Protein AF-A0A060BSZ4-F1 (afdb_monomer)

pLDDT: mean 79.08, std 17.14, range [31.8, 96.56]

Radius of gyration: 19.49 Å; Cα contacts (8 Å, |Δi|>4): 102; chains: 1; bounding box: 40×34×53 Å

Nearest PDB structures (foldseek):
  3kwp-assembly1_A-2  TM=5.843E-01  e=4.403E+00  Levilactobacillus brevis ATCC 367
  5hw4-assembly1_B  TM=5.805E-01  e=8.056E+00  Escherichia coli K-12
  5wmh-assembly2_C  TM=2.438E-01  e=1.075E+00  Arabidopsis thaliana
  5fsh-assembly1_B  TM=2.485E-01  e=8.616E+00  Thermus thermophilus HB8

Solvent-accessible surface area (backbone atoms only — not comparable to full-atom values): 7250 Å² total; per-residue (Å²): 123,73,89,66,58,65,61,90,81,53,54,72,66,54,43,58,50,58,24,64,37,69,66,44,74,42,71,51,69,64,60,55,54,48,45,36,71,76,45,65,34,74,40,46,79,42,83,40,77,90,44,70,70,79,80,52,74,67,63,85,76,63,61,70,73,84,86,56,72,96,64,42,76,47,74,65,43,73,44,87,54,78,90,55,44,55,65,63,54,51,62,61,47,57,84,44,53,95,66,45,75,44,79,42,72,47,71,61,79,88,71,77,135

Mean predicted aligned error: 9.79 Å

Structure (mmCIF, N/CA/C/O backbone):
data_AF-A0A060BSZ4-F1
#
_entry.id   AF-A0A060BSZ4-F1
#
loop_
_atom_site.group_PDB
_atom_site.id
_atom_site.type_symbol
_atom_site.label_atom_id
_atom_site.label_alt_id
_atom_site.label_comp_id
_atom_site.label_asym_id
_atom_site.label_entity_id
_atom_site.label_seq_id
_atom_site.pdbx_PDB_ins_code
_atom_site.Cartn_x
_atom_site.Cartn_y
_atom_site.Cartn_z
_atom_site.occupancy
_atom_site.B_iso_or_equiv
_atom_site.auth_seq_id
_atom_site.auth_comp_id
_atom_site.auth_asym_id
_atom_site.auth_atom_id
_atom_site.pdbx_PDB_model_num
ATOM 1 N N . GLY A 1 1 ? 6.064 2.672 -1.161 1.00 57.91 1 GLY A N 1
ATOM 2 C CA . GLY A 1 1 ? 5.159 1.595 -1.610 1.00 57.91 1 GLY A CA 1
ATOM 3 C C . GLY A 1 1 ? 4.083 2.122 -2.541 1.00 57.91 1 GLY A C 1
ATOM 4 O O . GLY A 1 1 ? 4.087 1.760 -3.709 1.00 57.91 1 GLY A O 1
ATOM 5 N N . GLY A 1 2 ? 3.214 3.018 -2.052 1.00 72.94 2 GLY A N 1
ATOM 6 C CA . GLY A 1 2 ? 2.042 3.536 -2.783 1.00 72.94 2 GLY A CA 1
ATOM 7 C C . GLY A 1 2 ? 2.299 4.158 -4.165 1.00 72.94 2 GLY A C 1
ATOM 8 O O . GLY A 1 2 ? 1.421 4.144 -5.017 1.00 72.94 2 GLY A O 1
ATOM 9 N N . ASP A 1 3 ? 3.513 4.645 -4.432 1.00 81.88 3 ASP A N 1
ATOM 10 C CA . ASP A 1 3 ? 3.876 5.333 -5.678 1.00 81.88 3 ASP A CA 1
ATOM 11 C C . ASP A 1 3 ? 3.640 4.553 -6.976 1.00 81.88 3 ASP A C 1
ATOM 13 O O . ASP A 1 3 ? 3.526 5.171 -8.044 1.00 81.88 3 ASP A O 1
ATOM 17 N N . PHE A 1 4 ? 3.601 3.225 -6.895 1.00 90.44 4 PHE A N 1
ATOM 18 C CA . PHE A 1 4 ? 3.391 2.351 -8.043 1.00 90.44 4 PHE A CA 1
ATOM 19 C C . PHE A 1 4 ? 1.936 1.901 -8.215 1.00 90.44 4 PHE A C 1
ATOM 21 O O . PHE A 1 4 ? 1.591 1.365 -9.267 1.00 90.44 4 PHE A O 1
ATOM 28 N N . TYR A 1 5 ? 1.085 2.123 -7.215 1.00 89.75 5 TYR A N 1
ATOM 29 C CA . TYR A 1 5 ? -0.310 1.698 -7.241 1.00 89.75 5 TYR A CA 1
ATOM 30 C C . TYR A 1 5 ? -1.151 2.588 -8.162 1.00 89.75 5 TYR A C 1
ATOM 32 O O . TYR A 1 5 ? -0.818 3.756 -8.406 1.00 89.75 5 TYR A O 1
ATOM 40 N N . PHE A 1 6 ? -2.250 2.018 -8.662 1.00 91.56 6 PHE A N 1
ATOM 41 C CA . PHE A 1 6 ? -3.190 2.667 -9.583 1.00 91.56 6 PHE A CA 1
ATOM 42 C C . PHE A 1 6 ? -2.500 3.164 -10.868 1.00 91.56 6 PHE A C 1
ATOM 44 O O . PHE A 1 6 ? -2.488 4.377 -11.122 1.00 91.56 6 PHE A O 1
ATOM 51 N N . PRO A 1 7 ? -1.850 2.277 -11.653 1.00 92.69 7 PRO A N 1
ATOM 52 C CA . PRO A 1 7 ? -1.099 2.663 -12.852 1.00 92.69 7 PRO A CA 1
ATOM 53 C C . PRO A 1 7 ? -1.935 3.498 -13.826 1.00 92.69 7 PRO A C 1
ATOM 55 O O . PRO A 1 7 ? -1.440 4.479 -14.368 1.00 92.69 7 PRO A O 1
ATOM 58 N N . GLU A 1 8 ? -3.225 3.211 -13.964 1.00 93.31 8 GLU A N 1
ATOM 59 C CA . GLU A 1 8 ? -4.179 3.948 -14.794 1.00 93.31 8 GLU A CA 1
ATOM 60 C C . GLU A 1 8 ? -4.272 5.447 -14.465 1.00 93.31 8 GLU A C 1
ATOM 62 O O . GLU A 1 8 ? -4.560 6.257 -15.342 1.00 93.31 8 GLU A O 1
ATOM 67 N N . THR A 1 9 ? -3.964 5.838 -13.225 1.00 92.19 9 THR A N 1
ATOM 68 C CA . THR A 1 9 ? -3.966 7.245 -12.788 1.00 92.19 9 THR A CA 1
ATOM 69 C C . THR A 1 9 ? -2.660 7.978 -13.106 1.00 92.19 9 THR A C 1
ATOM 71 O O . THR A 1 9 ? -2.557 9.190 -12.906 1.00 92.19 9 THR A O 1
ATOM 74 N N . LYS A 1 10 ? -1.615 7.268 -13.552 1.00 92.69 10 LYS A N 1
ATOM 75 C CA . LYS A 1 10 ? -0.264 7.819 -13.717 1.00 92.69 10 LYS A CA 1
ATOM 76 C C . LYS A 1 10 ? 0.000 8.238 -15.161 1.00 92.69 10 LYS A C 1
ATOM 78 O O . LYS A 1 10 ? -0.400 7.587 -16.120 1.00 92.69 10 LYS A O 1
ATOM 83 N N . SER A 1 11 ? 0.768 9.316 -15.329 1.00 95.75 11 SER A N 1
ATOM 84 C CA . SER A 1 11 ? 1.142 9.805 -16.659 1.00 95.75 11 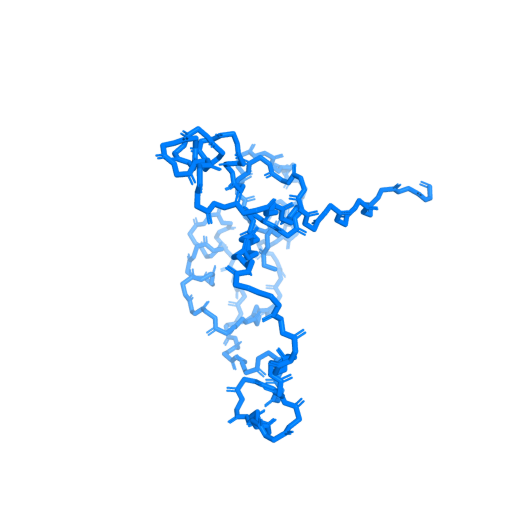SER A CA 1
ATOM 85 C C . SER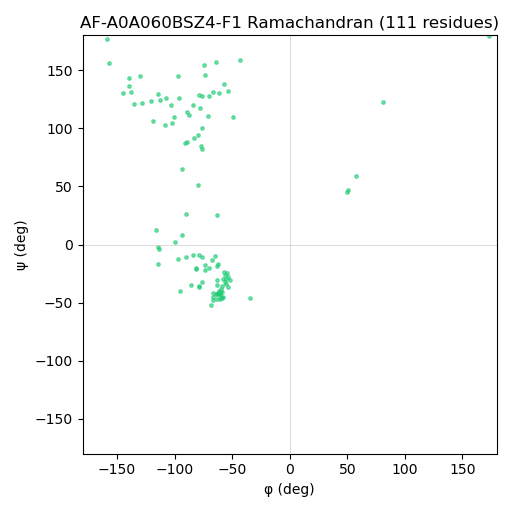 A 1 11 ? 2.018 8.803 -17.425 1.00 95.75 11 SER A C 1
ATOM 87 O O . SER A 1 11 ? 2.739 7.985 -16.842 1.00 95.75 11 SER A O 1
ATOM 89 N N . LYS A 1 12 ? 2.024 8.908 -18.759 1.00 95.44 12 LYS A N 1
ATOM 90 C CA . LYS A 1 12 ? 2.905 8.105 -19.629 1.00 95.44 12 LYS A CA 1
ATOM 91 C C . LYS A 1 12 ? 4.389 8.317 -19.313 1.00 95.44 12 LYS A C 1
ATOM 93 O O . LYS A 1 12 ? 5.176 7.376 -19.363 1.00 95.44 12 LYS A O 1
ATOM 98 N N . ILE A 1 13 ? 4.766 9.544 -18.943 1.00 96.31 13 ILE A N 1
ATOM 99 C CA . ILE A 1 13 ? 6.136 9.877 -18.529 1.00 96.31 13 ILE A CA 1
ATOM 100 C C . ILE A 1 13 ? 6.514 9.061 -17.291 1.00 96.31 13 ILE A C 1
ATOM 102 O O . ILE A 1 13 ? 7.567 8.427 -17.274 1.00 96.31 13 ILE A O 1
ATOM 106 N N . ARG A 1 14 ? 5.629 9.006 -16.287 1.00 94.44 14 ARG A N 1
ATOM 107 C CA . ARG A 1 14 ? 5.864 8.232 -15.065 1.00 94.44 14 ARG A CA 1
ATOM 108 C C . ARG A 1 14 ? 6.001 6.736 -15.357 1.00 94.44 14 ARG A C 1
ATOM 110 O O . ARG A 1 14 ? 6.927 6.120 -14.844 1.00 94.44 14 ARG A O 1
ATOM 117 N N . HIS A 1 15 ? 5.176 6.176 -16.243 1.00 95.12 15 HIS A N 1
ATOM 118 C CA . HIS A 1 15 ? 5.332 4.783 -16.682 1.00 95.12 15 HIS A CA 1
ATOM 119 C C . HIS A 1 15 ? 6.700 4.522 -17.317 1.00 95.12 15 HIS A C 1
ATOM 121 O O . HIS A 1 15 ? 7.370 3.552 -16.967 1.00 95.12 15 HIS A O 1
ATOM 127 N N . ASN A 1 16 ? 7.141 5.409 -18.213 1.00 95.06 16 ASN A N 1
ATOM 128 C CA . ASN A 1 16 ? 8.439 5.285 -18.876 1.00 95.06 16 ASN A CA 1
ATOM 129 C C . ASN A 1 16 ? 9.612 5.365 -17.892 1.00 95.06 16 ASN A C 1
ATOM 131 O O . ASN A 1 16 ? 10.612 4.679 -18.096 1.00 95.06 16 ASN A O 1
ATOM 135 N N . ILE A 1 17 ? 9.496 6.180 -16.841 1.00 94.81 17 ILE A N 1
ATOM 136 C CA . ILE A 1 17 ? 10.497 6.265 -15.773 1.00 94.81 17 ILE A CA 1
ATOM 137 C C . ILE A 1 17 ? 10.503 4.970 -14.955 1.00 94.81 17 ILE A C 1
ATOM 139 O O . ILE A 1 17 ? 11.551 4.347 -14.830 1.00 94.81 17 ILE A O 1
ATOM 143 N N . ILE A 1 18 ? 9.342 4.523 -14.460 1.00 94.69 18 ILE A N 1
ATOM 144 C CA . ILE A 1 18 ? 9.223 3.321 -13.613 1.00 94.69 18 ILE A CA 1
ATOM 145 C C . ILE A 1 18 ? 9.739 2.072 -14.338 1.00 94.69 18 ILE A C 1
ATOM 147 O O . ILE A 1 18 ? 10.460 1.259 -13.757 1.00 94.69 18 ILE A O 1
ATOM 151 N N . LYS A 1 19 ? 9.437 1.946 -15.634 1.00 95.00 19 LYS A N 1
ATOM 152 C CA . LYS A 1 19 ? 9.932 0.859 -16.487 1.00 95.00 19 LYS A CA 1
ATOM 153 C C . LYS A 1 19 ? 11.465 0.778 -16.539 1.00 95.00 19 LYS A C 1
ATOM 155 O O . LYS A 1 19 ? 12.008 -0.307 -16.732 1.00 95.00 19 LYS A O 1
ATOM 160 N N . LYS A 1 20 ? 12.152 1.915 -16.392 1.00 95.38 20 LYS A N 1
ATOM 161 C CA . LYS A 1 20 ? 13.612 2.058 -16.515 1.00 95.38 20 LYS A CA 1
ATOM 162 C C . LYS A 1 20 ? 14.348 2.085 -15.172 1.00 95.38 20 LYS A C 1
ATOM 164 O O . LYS A 1 20 ? 15.564 2.255 -15.163 1.00 95.38 20 LYS A O 1
ATOM 169 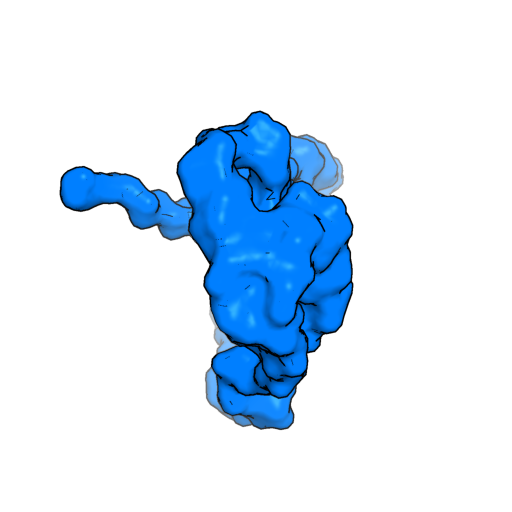N N . ILE A 1 21 ? 13.645 1.944 -14.049 1.00 94.75 21 ILE A N 1
ATOM 170 C CA . ILE A 1 21 ? 14.283 1.839 -12.733 1.00 94.75 21 ILE A CA 1
ATOM 171 C C . ILE A 1 21 ? 15.169 0.584 -12.715 1.00 94.75 21 ILE A C 1
ATOM 173 O O . ILE A 1 21 ? 14.720 -0.494 -13.093 1.00 94.75 21 ILE A O 1
ATOM 177 N N . GLY A 1 22 ? 16.427 0.721 -12.285 1.00 96.06 22 GLY A N 1
ATOM 178 C CA . GLY A 1 22 ? 17.384 -0.394 -12.273 1.00 96.06 22 GLY A CA 1
ATOM 179 C C . GLY A 1 22 ? 17.156 -1.393 -11.138 1.00 96.06 22 GLY A C 1
ATOM 180 O O . GLY A 1 22 ? 17.373 -2.589 -11.314 1.00 96.06 22 GLY A O 1
ATOM 181 N N . PHE A 1 23 ? 16.671 -0.919 -9.988 1.00 94.88 23 PHE A N 1
ATOM 182 C CA . PHE A 1 23 ? 16.495 -1.733 -8.788 1.00 94.88 23 PHE A CA 1
ATOM 183 C C . PHE A 1 23 ? 15.193 -1.388 -8.076 1.00 94.88 23 PHE A C 1
ATOM 185 O O . PHE A 1 23 ? 14.867 -0.215 -7.897 1.00 94.88 23 PHE A O 1
ATOM 192 N N . LEU A 1 24 ? 14.471 -2.412 -7.632 1.00 93.38 24 LEU A N 1
ATOM 193 C CA . LEU A 1 24 ? 13.296 -2.265 -6.782 1.00 93.38 24 LEU A CA 1
ATOM 194 C C . LEU A 1 24 ? 13.529 -3.007 -5.477 1.00 93.38 24 LEU A C 1
ATOM 196 O O . LEU A 1 24 ? 13.788 -4.209 -5.474 1.00 93.38 24 LEU A O 1
ATOM 200 N N . THR A 1 25 ? 13.413 -2.276 -4.372 1.00 91.62 25 THR A N 1
ATOM 201 C CA . THR A 1 25 ? 13.559 -2.825 -3.028 1.00 91.62 25 THR A CA 1
ATOM 202 C C . THR A 1 25 ? 12.244 -2.747 -2.266 1.00 91.62 25 THR A C 1
ATOM 204 O O . THR A 1 25 ? 11.588 -1.707 -2.242 1.00 91.62 25 THR A O 1
ATOM 207 N N . THR A 1 26 ? 11.833 -3.865 -1.677 1.00 90.06 26 THR A N 1
ATOM 208 C CA . THR A 1 26 ? 10.632 -3.959 -0.839 1.00 90.06 26 THR A CA 1
ATOM 209 C C . THR A 1 26 ? 10.756 -5.158 0.097 1.00 90.06 26 THR A C 1
ATOM 211 O O . THR A 1 26 ? 11.505 -6.098 -0.180 1.00 90.06 26 THR A O 1
ATOM 214 N N . THR A 1 27 ? 10.037 -5.116 1.216 1.00 89.00 27 THR A N 1
ATOM 215 C CA . THR A 1 27 ? 9.885 -6.249 2.139 1.00 8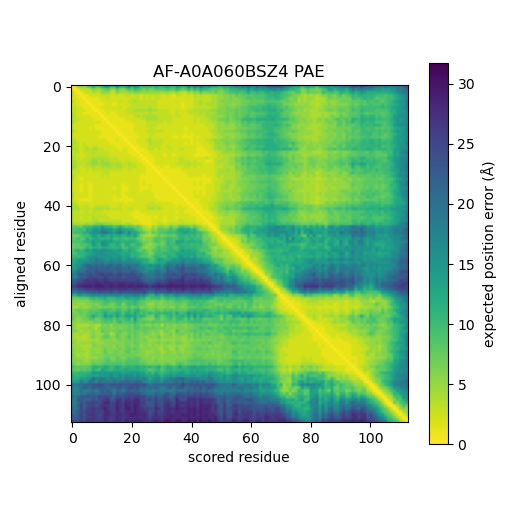9.00 27 THR A CA 1
ATOM 216 C C . THR A 1 27 ? 8.821 -7.233 1.675 1.00 89.00 27 THR A C 1
ATOM 218 O O . THR A 1 27 ? 8.813 -8.370 2.143 1.00 89.00 27 THR A O 1
ATOM 221 N N . VAL A 1 28 ? 7.919 -6.789 0.795 1.00 89.56 28 VAL A N 1
ATOM 222 C CA . VAL A 1 28 ? 6.766 -7.540 0.295 1.00 89.56 28 VAL A CA 1
ATOM 223 C C . VAL A 1 28 ? 7.045 -7.921 -1.161 1.00 89.56 28 VAL A C 1
ATOM 225 O O . VAL A 1 28 ? 6.932 -7.067 -2.038 1.00 89.56 28 VAL A O 1
ATOM 228 N N . PRO A 1 29 ? 7.424 -9.177 -1.459 1.00 91.44 29 PRO A N 1
ATOM 229 C CA . PRO A 1 29 ? 7.748 -9.593 -2.826 1.00 91.44 29 PRO A CA 1
ATOM 230 C C . PRO A 1 29 ? 6.618 -9.336 -3.832 1.00 91.44 29 PRO A C 1
ATOM 232 O O . PRO A 1 29 ? 6.885 -8.997 -4.986 1.00 91.44 29 PRO A O 1
ATOM 235 N N . ASP A 1 30 ? 5.363 -9.420 -3.388 1.00 92.81 30 ASP A N 1
ATOM 236 C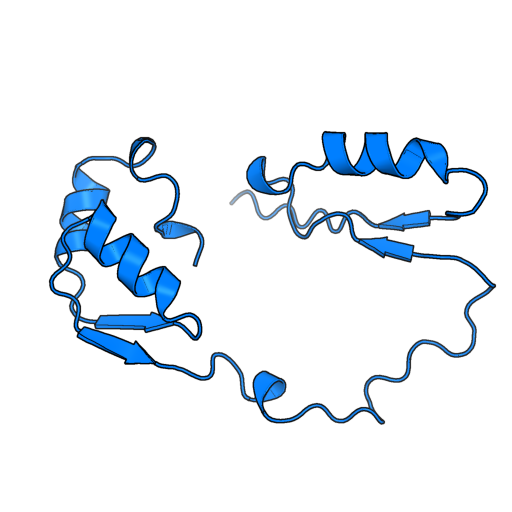 CA . ASP A 1 30 ? 4.198 -9.178 -4.241 1.00 92.81 30 ASP A CA 1
ATOM 237 C C . ASP A 1 30 ? 4.130 -7.739 -4.766 1.00 92.81 30 ASP A C 1
ATOM 239 O O . ASP A 1 30 ? 3.712 -7.539 -5.906 1.00 92.81 30 ASP A O 1
ATOM 243 N N . ASP A 1 31 ? 4.635 -6.743 -4.022 1.00 92.50 31 ASP A N 1
ATOM 244 C CA . ASP A 1 31 ? 4.746 -5.368 -4.529 1.00 92.50 31 ASP A CA 1
ATOM 245 C C . ASP A 1 31 ? 5.594 -5.338 -5.808 1.00 92.50 31 ASP A C 1
ATOM 247 O O . ASP A 1 31 ? 5.217 -4.716 -6.800 1.00 92.50 31 ASP A O 1
ATOM 251 N N . TYR A 1 32 ? 6.731 -6.044 -5.823 1.00 94.00 32 TYR A N 1
ATOM 252 C CA . TYR A 1 32 ? 7.584 -6.120 -7.009 1.00 94.00 32 TYR A CA 1
ATOM 253 C C . TYR A 1 32 ? 6.867 -6.806 -8.177 1.00 94.00 32 TYR A C 1
ATOM 255 O O . TYR A 1 32 ? 6.939 -6.324 -9.311 1.00 94.00 32 TYR A O 1
ATOM 263 N N . LEU A 1 33 ? 6.143 -7.899 -7.915 1.00 95.25 33 LEU A N 1
ATOM 264 C CA . LEU A 1 33 ? 5.382 -8.610 -8.946 1.00 95.25 33 LEU A CA 1
ATOM 265 C C . LEU A 1 33 ? 4.304 -7.717 -9.571 1.00 95.25 33 LEU A C 1
ATOM 267 O O . LEU A 1 33 ? 4.133 -7.721 -10.794 1.00 95.25 33 LEU A O 1
ATOM 271 N N . LEU A 1 34 ? 3.628 -6.904 -8.758 1.00 95.50 34 LEU A N 1
ATOM 272 C CA . LEU A 1 34 ? 2.659 -5.920 -9.230 1.00 95.50 34 LEU A CA 1
ATOM 273 C C . LEU A 1 34 ? 3.321 -4.863 -10.117 1.00 95.50 34 LEU A C 1
ATOM 275 O O . LEU A 1 34 ? 2.837 -4.614 -11.221 1.00 95.50 34 LEU A O 1
ATOM 279 N N . VAL A 1 35 ? 4.464 -4.304 -9.707 1.00 95.50 35 VAL A N 1
ATOM 280 C CA . VAL A 1 35 ? 5.199 -3.319 -10.523 1.00 95.50 35 VAL A CA 1
ATOM 281 C C . VAL A 1 35 ? 5.664 -3.929 -11.846 1.00 95.50 35 VAL A C 1
ATOM 283 O O . VAL A 1 35 ? 5.516 -3.307 -12.901 1.00 95.50 35 VAL A O 1
ATOM 286 N N . LYS A 1 36 ? 6.182 -5.163 -11.818 1.00 95.69 36 LYS A N 1
ATOM 287 C CA . LYS A 1 36 ? 6.592 -5.900 -13.019 1.00 95.69 36 LYS A CA 1
ATOM 288 C C . LYS A 1 36 ? 5.425 -6.096 -13.977 1.00 95.69 36 LYS A C 1
ATOM 290 O O . LYS A 1 36 ? 5.573 -5.831 -15.167 1.00 95.69 36 LYS A O 1
ATOM 295 N N . ARG A 1 37 ? 4.258 -6.485 -13.461 1.00 96.56 37 ARG A N 1
ATOM 296 C CA . ARG A 1 37 ? 3.042 -6.676 -14.258 1.00 96.56 37 ARG A CA 1
ATOM 297 C C . ARG A 1 37 ? 2.503 -5.365 -14.834 1.00 96.56 37 ARG A C 1
ATOM 299 O O . ARG A 1 37 ? 2.144 -5.331 -16.004 1.00 96.56 37 ARG A O 1
ATOM 306 N N . TRP A 1 38 ? 2.436 -4.302 -14.036 1.00 96.50 38 TRP A N 1
ATOM 307 C CA . TRP A 1 38 ? 1.802 -3.041 -14.434 1.00 96.50 38 TRP A CA 1
ATOM 308 C C . TRP A 1 38 ? 2.675 -2.170 -15.337 1.00 96.50 38 TRP A C 1
ATOM 310 O O . TRP A 1 38 ? 2.164 -1.537 -16.255 1.00 96.50 38 TRP A O 1
ATOM 320 N N . TYR A 1 39 ? 3.988 -2.145 -15.105 1.00 96.00 39 TYR A N 1
ATOM 321 C CA . TYR A 1 39 ? 4.900 -1.227 -15.797 1.00 96.00 39 TYR A CA 1
ATOM 322 C C . TYR A 1 39 ? 5.888 -1.930 -16.732 1.00 96.00 39 TYR A C 1
ATOM 324 O O . TYR A 1 39 ? 6.654 -1.254 -17.420 1.00 96.00 39 TYR A O 1
ATOM 332 N N . ASN A 1 40 ? 5.885 -3.270 -16.770 1.00 96.00 40 ASN A N 1
ATOM 333 C CA . ASN A 1 40 ? 6.840 -4.081 -17.531 1.00 96.00 40 ASN A CA 1
ATOM 334 C C . ASN A 1 40 ? 8.299 -3.663 -17.258 1.00 96.00 40 ASN A C 1
ATOM 336 O O . ASN A 1 40 ? 9.085 -3.435 -18.182 1.00 96.00 40 ASN A O 1
ATOM 340 N N . THR A 1 41 ? 8.621 -3.460 -15.976 1.00 94.75 41 THR A N 1
ATOM 341 C CA . THR A 1 41 ? 9.944 -3.000 -15.541 1.00 94.75 41 THR A CA 1
ATOM 342 C C . THR A 1 41 ? 10.997 -4.102 -15.661 1.00 94.75 41 THR A C 1
ATOM 344 O O . THR A 1 41 ? 10.712 -5.280 -15.434 1.00 94.75 41 THR A O 1
ATOM 347 N N . ALA A 1 42 ? 12.225 -3.700 -15.988 1.00 92.75 42 ALA A N 1
ATOM 348 C CA . ALA A 1 42 ? 13.405 -4.566 -15.991 1.00 92.75 42 ALA A CA 1
ATOM 349 C C . ALA A 1 42 ? 14.187 -4.514 -14.665 1.00 92.75 42 ALA A C 1
ATOM 351 O O . ALA A 1 42 ? 15.289 -5.052 -14.582 1.00 92.75 42 ALA A O 1
ATOM 352 N N . ALA A 1 43 ? 13.636 -3.856 -13.640 1.00 95.56 43 ALA A N 1
ATOM 353 C CA . ALA A 1 43 ? 14.298 -3.694 -12.356 1.00 95.56 43 ALA A CA 1
ATOM 354 C C . ALA A 1 43 ? 14.674 -5.039 -11.715 1.00 95.56 43 ALA A C 1
ATOM 356 O O . ALA A 1 43 ? 13.869 -5.979 -11.668 1.00 95.56 43 ALA A O 1
ATOM 357 N N . ILE A 1 44 ? 15.877 -5.088 -11.145 1.00 96.25 44 ILE A N 1
ATOM 358 C CA . ILE A 1 44 ? 16.339 -6.192 -10.307 1.00 96.25 44 ILE A CA 1
ATOM 359 C C . ILE A 1 44 ? 15.666 -6.068 -8.936 1.00 96.25 44 ILE A C 1
ATOM 361 O O . ILE A 1 44 ? 15.697 -5.007 -8.307 1.00 96.25 44 ILE A O 1
ATOM 365 N N . PHE A 1 45 ? 15.044 -7.155 -8.482 1.00 95.44 45 PHE A N 1
ATOM 366 C CA . PHE A 1 45 ? 14.398 -7.208 -7.175 1.00 95.44 45 PHE A CA 1
ATOM 367 C C . PHE A 1 45 ? 15.429 -7.406 -6.059 1.00 95.44 45 PHE A C 1
ATOM 369 O O . PHE A 1 45 ? 16.231 -8.336 -6.107 1.00 95.44 45 PHE A O 1
ATOM 376 N N . ILE A 1 46 ? 15.374 -6.546 -5.041 1.00 93.94 46 ILE A N 1
ATOM 377 C CA . ILE A 1 46 ? 16.167 -6.645 -3.815 1.00 93.94 46 ILE A CA 1
ATOM 378 C C . ILE A 1 46 ? 15.206 -6.781 -2.635 1.00 93.94 46 ILE A C 1
ATOM 380 O O . ILE A 1 46 ? 14.567 -5.809 -2.218 1.00 93.94 46 ILE A O 1
ATOM 384 N N . HIS A 1 47 ? 15.123 -7.984 -2.068 1.00 90.75 47 HIS A N 1
ATOM 385 C CA . HIS A 1 47 ? 14.364 -8.199 -0.839 1.00 90.75 47 HIS A CA 1
ATOM 386 C C . HIS A 1 47 ? 15.082 -7.529 0.336 1.00 90.75 47 HIS A C 1
ATOM 388 O O . HIS A 1 47 ? 16.282 -7.713 0.529 1.00 90.75 47 HIS A O 1
ATOM 394 N N . ASN A 1 48 ? 14.358 -6.708 1.091 1.00 83.62 48 ASN A N 1
ATOM 395 C CA . ASN A 1 48 ? 14.902 -5.873 2.161 1.00 83.62 48 ASN A CA 1
ATOM 396 C C . ASN A 1 48 ? 14.074 -6.053 3.439 1.00 83.62 48 ASN A C 1
ATOM 398 O O . ASN A 1 48 ? 12.857 -6.187 3.377 1.00 83.62 48 ASN A O 1
ATOM 402 N N . LEU A 1 49 ? 14.726 -6.012 4.600 1.00 71.62 49 LEU A N 1
ATOM 403 C CA . LEU A 1 49 ? 14.091 -5.840 5.905 1.00 71.62 49 LEU A CA 1
ATOM 404 C C . LEU A 1 49 ? 14.044 -4.331 6.227 1.00 71.62 49 LEU A C 1
ATOM 406 O O . LEU A 1 49 ? 14.968 -3.812 6.842 1.00 71.62 49 LEU A O 1
ATOM 410 N N . MET A 1 50 ? 12.983 -3.638 5.770 1.00 72.12 50 MET A N 1
ATOM 411 C CA . MET A 1 50 ? 12.818 -2.161 5.750 1.00 72.12 50 MET A CA 1
ATOM 412 C C . MET A 1 50 ? 13.448 -1.420 6.927 1.00 72.12 50 MET A C 1
ATOM 414 O O . MET A 1 50 ? 14.086 -0.389 6.738 1.00 72.12 50 MET A O 1
ATOM 418 N N . TYR A 1 51 ? 13.216 -1.928 8.138 1.00 75.81 51 TYR A N 1
ATOM 419 C CA . TYR A 1 51 ? 13.679 -1.326 9.373 1.00 75.81 51 TYR A CA 1
ATOM 420 C C . TYR A 1 51 ? 14.164 -2.412 10.339 1.00 75.81 51 TYR A C 1
ATOM 422 O O . TYR A 1 51 ? 13.510 -3.452 10.457 1.00 75.81 51 TYR A O 1
ATOM 430 N N . PRO A 1 52 ? 15.232 -2.158 11.119 1.00 72.94 52 PRO A N 1
ATOM 431 C CA . PRO A 1 52 ? 15.666 -3.056 12.194 1.00 72.94 52 PRO A CA 1
ATOM 432 C C . PRO A 1 52 ? 14.553 -3.393 13.201 1.00 72.94 52 PRO A C 1
ATOM 434 O O . PRO A 1 52 ? 14.525 -4.487 13.759 1.00 72.94 52 PRO A O 1
ATOM 437 N N . SER A 1 53 ? 13.581 -2.489 13.372 1.00 70.94 53 SER A N 1
ATOM 438 C CA . SER A 1 53 ? 12.388 -2.681 14.208 1.00 70.94 53 SER A CA 1
ATOM 439 C C . SER A 1 53 ? 11.430 -3.781 13.721 1.00 70.94 53 SER A C 1
ATOM 441 O O . SER A 1 53 ? 10.484 -4.137 14.430 1.00 70.94 53 SER A O 1
ATOM 443 N N . HIS A 1 54 ? 11.631 -4.318 12.512 1.00 71.56 54 HIS A N 1
ATOM 444 C CA . HIS A 1 54 ? 10.946 -5.521 12.030 1.00 71.56 54 HIS A CA 1
ATOM 445 C C . HIS A 1 54 ? 11.597 -6.813 12.543 1.00 71.56 54 HIS A C 1
ATOM 447 O O . HIS A 1 54 ? 10.940 -7.846 12.561 1.00 71.56 54 HIS A O 1
ATOM 453 N N . ILE A 1 55 ? 12.865 -6.758 12.958 1.00 77.00 55 ILE A N 1
ATOM 454 C CA . ILE A 1 55 ? 13.636 -7.912 13.442 1.00 77.00 55 ILE A CA 1
ATOM 455 C C . ILE A 1 55 ? 13.576 -7.982 14.970 1.00 77.00 55 ILE A C 1
ATOM 457 O O . ILE A 1 55 ? 13.440 -9.061 15.540 1.00 77.00 55 ILE A O 1
ATOM 461 N N . TYR A 1 56 ? 13.652 -6.827 15.635 1.00 78.75 56 TYR A N 1
ATOM 462 C CA . TYR A 1 56 ? 13.651 -6.737 17.090 1.00 78.75 56 TYR A CA 1
ATOM 463 C C . TYR A 1 56 ? 12.763 -5.591 17.573 1.00 78.75 56 TYR A C 1
ATOM 465 O O . TYR A 1 56 ? 12.877 -4.454 17.110 1.00 78.75 56 TYR A O 1
ATOM 473 N N . ARG A 1 57 ? 11.894 -5.885 18.541 1.00 75.31 57 ARG A N 1
ATOM 474 C CA . ARG A 1 57 ? 11.146 -4.886 19.308 1.00 75.31 57 ARG A CA 1
ATOM 475 C C . ARG A 1 57 ? 11.353 -5.175 20.784 1.00 75.31 57 ARG A C 1
ATOM 477 O O . ARG A 1 57 ? 11.029 -6.266 21.244 1.00 75.31 57 ARG A O 1
ATOM 484 N N . ASP A 1 58 ? 11.872 -4.196 21.516 1.00 78.75 58 ASP A N 1
ATOM 485 C CA . ASP A 1 58 ? 11.935 -4.291 22.969 1.00 78.75 58 ASP A CA 1
ATOM 486 C C . ASP A 1 58 ? 10.540 -4.034 23.551 1.00 78.75 58 ASP A C 1
ATOM 488 O O . ASP A 1 58 ? 10.078 -2.894 23.675 1.00 78.75 58 ASP A O 1
ATOM 492 N N . PHE A 1 59 ? 9.848 -5.116 23.898 1.00 72.06 59 PHE A N 1
ATOM 493 C CA . PHE A 1 59 ? 8.515 -5.053 24.489 1.00 72.06 59 PHE A CA 1
ATOM 494 C C . PHE A 1 59 ? 8.499 -4.352 25.856 1.00 72.06 59 PHE A C 1
ATOM 496 O O . PHE A 1 59 ? 7.447 -3.869 26.270 1.00 72.06 59 PHE A O 1
ATOM 503 N N . ASN A 1 60 ? 9.646 -4.216 26.533 1.00 74.12 60 ASN A N 1
ATOM 504 C CA . ASN A 1 60 ? 9.736 -3.465 27.786 1.00 74.12 60 ASN A CA 1
ATOM 505 C C . ASN A 1 60 ? 9.662 -1.947 27.570 1.00 74.12 60 ASN A C 1
ATOM 507 O O . ASN A 1 60 ? 9.295 -1.226 28.501 1.00 74.12 60 ASN A O 1
ATOM 511 N N . ILE A 1 61 ? 9.980 -1.469 26.360 1.00 66.81 61 ILE A N 1
ATOM 512 C CA . ILE A 1 61 ? 9.828 -0.067 25.939 1.00 66.81 61 ILE A CA 1
ATOM 513 C C . ILE A 1 61 ? 8.405 0.172 25.420 1.00 66.81 61 ILE A C 1
ATOM 515 O O . ILE A 1 61 ? 7.810 1.215 25.682 1.00 66.81 61 ILE A O 1
ATOM 519 N N . CYS A 1 62 ? 7.806 -0.820 24.754 1.00 61.06 62 CYS A N 1
ATOM 520 C CA . CYS A 1 62 ? 6.402 -0.799 24.341 1.00 61.06 62 CYS A CA 1
ATOM 521 C C . CYS A 1 62 ? 5.448 -1.146 25.497 1.00 61.06 62 CYS A C 1
ATOM 523 O O . CYS A 1 62 ? 4.565 -1.992 25.352 1.00 61.06 62 CYS A O 1
ATOM 525 N N . LYS A 1 63 ? 5.580 -0.485 26.650 1.00 61.50 63 LYS A N 1
ATOM 526 C CA . LYS A 1 63 ? 4.539 -0.560 27.678 1.00 61.50 63 LYS A CA 1
ATOM 527 C C . LYS A 1 63 ? 3.332 0.222 27.180 1.00 61.50 63 LYS A C 1
ATOM 529 O O . LYS A 1 63 ? 3.367 1.447 27.081 1.00 61.50 63 LYS A O 1
ATOM 534 N N . CYS A 1 64 ? 2.250 -0.480 26.857 1.00 58.34 64 CYS A N 1
ATOM 535 C CA . CYS A 1 64 ? 0.945 0.156 26.739 1.00 58.34 64 CYS A CA 1
ATOM 536 C C . CYS A 1 64 ? 0.688 0.913 28.051 1.00 58.34 64 CYS A C 1
ATOM 538 O O . CYS A 1 64 ? 0.930 0.343 29.114 1.00 58.34 64 CYS A O 1
ATOM 540 N N . ASN 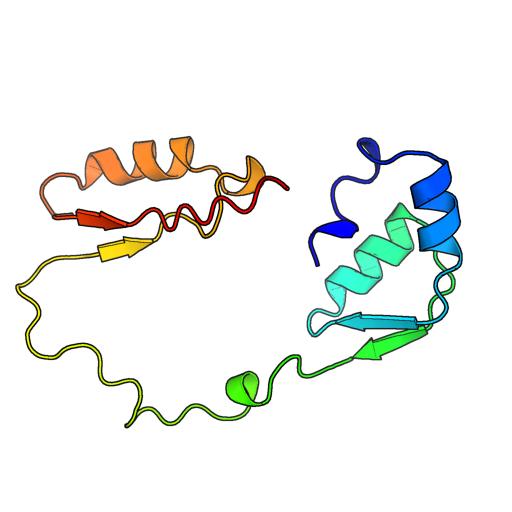A 1 65 ? 0.251 2.179 27.996 1.00 57.12 65 ASN A N 1
ATOM 541 C CA . ASN A 1 65 ? -0.088 2.933 29.209 1.00 57.12 65 ASN A CA 1
ATOM 542 C C . ASN A 1 65 ? -1.005 2.077 30.090 1.00 57.12 65 ASN A C 1
ATOM 544 O O . ASN A 1 65 ? -2.149 1.821 29.728 1.00 57.12 65 ASN A O 1
ATOM 548 N N . VAL A 1 66 ? -0.471 1.618 31.223 1.00 54.19 66 VAL A N 1
ATOM 549 C CA . VAL A 1 66 ? -1.164 0.721 32.160 1.00 54.19 66 VAL A CA 1
ATOM 550 C C . VAL A 1 66 ? -2.302 1.469 32.873 1.00 54.19 66 VAL A C 1
ATOM 552 O O . VAL A 1 66 ? -3.261 0.860 33.324 1.00 54.19 66 VAL A O 1
ATOM 555 N N . ASN A 1 67 ? -2.233 2.807 32.876 1.00 55.31 67 ASN A N 1
ATOM 556 C CA . ASN A 1 67 ? -3.299 3.724 33.280 1.00 55.31 67 ASN A CA 1
ATOM 557 C C . ASN A 1 67 ? -4.135 4.173 32.077 1.00 55.31 67 ASN A C 1
ATOM 559 O O . ASN A 1 67 ? -4.139 5.350 31.713 1.00 55.31 67 ASN A O 1
ATOM 563 N N . LYS A 1 68 ? -4.839 3.248 31.433 1.00 54.28 68 LYS A N 1
ATOM 564 C CA . LYS A 1 68 ? -5.963 3.632 30.586 1.00 54.28 68 LYS A CA 1
ATOM 565 C C . LYS A 1 68 ? -7.226 3.226 31.324 1.00 54.28 68 LYS A C 1
ATOM 567 O O . LYS A 1 68 ? -7.383 2.065 31.691 1.00 54.28 68 LYS A O 1
ATOM 572 N N . ASN A 1 69 ? -8.131 4.182 31.511 1.00 57.50 69 ASN A N 1
ATOM 573 C CA . ASN A 1 69 ? -9.554 3.877 31.631 1.00 57.50 69 ASN A CA 1
ATOM 574 C C . ASN A 1 69 ? -9.927 2.836 30.551 1.00 57.50 69 ASN A C 1
ATOM 576 O O . ASN A 1 69 ? -9.196 2.692 29.570 1.00 57.50 69 ASN A O 1
ATOM 580 N N . GLN A 1 70 ? -11.022 2.090 30.712 1.00 61.84 70 GLN A N 1
ATOM 581 C CA . GLN A 1 70 ? -11.460 0.993 29.817 1.00 61.84 70 GLN A CA 1
ATOM 582 C C . GLN A 1 70 ? -11.802 1.432 28.366 1.00 61.84 70 GLN A C 1
ATOM 584 O O . GLN A 1 70 ? -12.584 0.795 27.664 1.00 61.84 70 GLN A O 1
ATOM 589 N N . ASP A 1 71 ? -11.216 2.528 27.914 1.00 68.00 71 ASP A N 1
ATOM 590 C CA . ASP A 1 71 ? -11.430 3.233 26.677 1.00 68.00 71 ASP A CA 1
ATOM 591 C C . ASP A 1 71 ? -10.727 2.490 25.542 1.00 68.00 71 ASP A C 1
ATOM 593 O O . ASP A 1 71 ? -9.499 2.343 25.495 1.00 68.00 71 ASP A O 1
ATOM 597 N N . ILE A 1 72 ? -11.532 2.035 24.589 1.00 73.19 72 ILE A N 1
ATOM 598 C CA . ILE A 1 72 ? -11.051 1.417 23.362 1.00 73.19 72 ILE A CA 1
ATOM 599 C C . ILE A 1 72 ? -10.735 2.531 22.366 1.00 73.19 72 ILE A C 1
ATOM 601 O O . ILE A 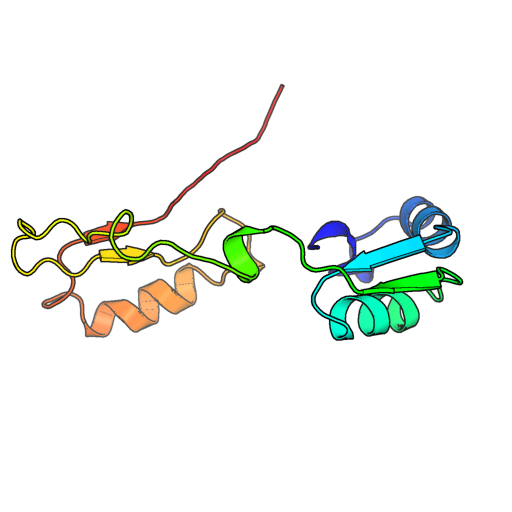1 72 ? -11.621 3.293 21.978 1.00 73.19 72 ILE A O 1
ATOM 605 N N . PHE A 1 73 ? -9.473 2.594 21.942 1.00 75.19 73 PHE A N 1
ATOM 606 C CA . PHE A 1 73 ? -9.008 3.475 20.877 1.00 75.19 73 PHE A CA 1
ATOM 607 C C . PHE A 1 73 ? -8.804 2.661 19.604 1.00 75.19 73 PHE A C 1
ATOM 609 O O . PHE A 1 73 ? -7.991 1.736 19.586 1.00 75.19 73 PHE A O 1
ATOM 616 N N . ILE A 1 74 ? -9.518 3.020 18.540 1.00 79.50 74 ILE A N 1
ATOM 617 C CA . ILE A 1 74 ? -9.401 2.367 17.232 1.00 79.50 74 ILE A CA 1
ATOM 618 C C . ILE A 1 74 ? -8.799 3.363 16.246 1.00 79.50 74 ILE A C 1
ATOM 620 O O . ILE A 1 74 ? -9.333 4.460 16.069 1.00 79.50 74 ILE A O 1
ATOM 624 N N . GLN A 1 75 ? -7.694 2.971 15.607 1.00 83.12 75 GLN A N 1
ATOM 625 C CA . GLN A 1 75 ? -7.123 3.712 14.489 1.00 83.12 75 GLN A CA 1
ATOM 626 C C . GLN A 1 75 ? -7.742 3.218 13.180 1.00 83.12 75 GLN A C 1
ATOM 628 O O . GLN A 1 75 ? -7.534 2.075 12.788 1.00 83.12 75 GLN A O 1
ATOM 633 N N . VAL A 1 76 ? -8.494 4.091 12.509 1.00 81.75 76 VAL A N 1
ATOM 634 C CA . VAL A 1 76 ? -9.222 3.765 11.264 1.00 81.75 76 VAL A CA 1
ATOM 635 C C . VAL A 1 76 ? -8.379 4.037 10.006 1.00 81.75 76 VAL A C 1
ATOM 637 O O . VAL A 1 76 ? -8.725 3.619 8.910 1.00 81.75 76 VAL A O 1
ATOM 640 N N . GLY A 1 77 ? -7.234 4.707 10.149 1.00 78.12 77 GLY A N 1
ATOM 641 C CA . GLY A 1 77 ? -6.238 4.821 9.087 1.00 78.12 77 GLY A CA 1
ATOM 642 C C . GLY A 1 77 ? -5.093 5.767 9.437 1.00 78.12 77 GLY A C 1
ATOM 643 O O . GLY A 1 77 ? -5.031 6.317 10.541 1.00 78.12 77 GLY A O 1
ATOM 644 N N . ASN A 1 78 ? -4.155 5.904 8.503 1.00 78.81 78 ASN A N 1
ATOM 645 C CA . ASN A 1 78 ? -2.891 6.630 8.696 1.00 78.81 78 ASN A CA 1
ATOM 646 C C . ASN A 1 78 ? -2.761 7.898 7.823 1.00 78.81 78 ASN A C 1
ATOM 648 O O . ASN A 1 78 ? -1.759 8.603 7.872 1.00 78.81 78 ASN A O 1
ATOM 652 N N . SER A 1 79 ? -3.753 8.173 6.981 1.00 79.62 79 SER A N 1
ATOM 653 C CA . SER A 1 79 ? -3.846 9.344 6.103 1.00 79.62 79 SER A CA 1
ATOM 654 C C . SER A 1 79 ? -5.312 9.544 5.722 1.00 79.62 79 SER A C 1
ATOM 656 O O . SER A 1 79 ? -6.127 8.711 6.088 1.00 79.62 79 SER A O 1
ATOM 658 N N . ALA A 1 80 ? -5.649 10.596 4.973 1.00 80.31 80 ALA A N 1
ATOM 659 C CA . ALA A 1 80 ? -6.976 10.760 4.364 1.00 80.31 80 ALA A CA 1
ATOM 660 C C . ALA A 1 80 ? -7.058 10.146 2.947 1.00 80.31 80 ALA A C 1
ATOM 662 O O . ALA A 1 80 ? -7.807 10.632 2.101 1.00 80.31 80 ALA A O 1
ATOM 663 N N . ASP A 1 81 ? -6.230 9.136 2.653 1.00 82.38 81 ASP A N 1
ATOM 664 C CA . ASP A 1 81 ? -6.212 8.490 1.338 1.00 82.38 81 ASP A CA 1
ATOM 665 C C . ASP A 1 81 ? -7.533 7.730 1.095 1.00 82.38 81 ASP A C 1
ATOM 667 O O . ASP A 1 81 ? -7.944 6.959 1.967 1.00 82.38 81 ASP A O 1
ATOM 671 N N . PRO A 1 82 ? -8.196 7.900 -0.067 1.00 82.50 82 PRO A N 1
ATOM 672 C CA . PRO A 1 82 ? -9.446 7.204 -0.369 1.00 82.50 82 PRO A CA 1
ATOM 673 C C . PRO A 1 82 ? -9.355 5.677 -0.248 1.00 82.50 82 PRO A C 1
ATOM 675 O O . PRO A 1 82 ? -10.335 5.040 0.120 1.00 82.50 82 PRO A O 1
ATOM 678 N N . SER A 1 83 ? -8.182 5.081 -0.495 1.00 82.75 83 SER A N 1
ATOM 679 C CA . SER A 1 83 ? -7.976 3.629 -0.385 1.00 82.75 83 SER A CA 1
ATOM 680 C C . SER A 1 83 ? -8.063 3.085 1.045 1.00 82.75 83 SER A C 1
ATOM 682 O O . SER A 1 83 ? -8.199 1.875 1.223 1.00 82.75 83 SER A O 1
ATOM 684 N N . ASN A 1 84 ? -8.035 3.953 2.062 1.00 84.19 84 ASN A N 1
ATOM 685 C CA . ASN A 1 84 ? -8.236 3.555 3.454 1.00 84.19 84 ASN A CA 1
ATOM 686 C C . ASN A 1 84 ? -9.712 3.265 3.793 1.00 84.19 84 ASN A C 1
ATOM 688 O O . ASN A 1 84 ? -9.964 2.739 4.874 1.00 84.19 84 ASN A O 1
ATOM 692 N N . ASN A 1 85 ? -10.674 3.599 2.916 1.00 88.38 85 ASN A N 1
ATOM 693 C CA . ASN A 1 85 ? -12.109 3.306 3.090 1.00 88.38 85 ASN A CA 1
ATOM 694 C C . ASN A 1 85 ? -12.657 3.743 4.464 1.00 88.38 85 ASN A C 1
ATOM 696 O O . ASN A 1 85 ? -13.303 2.987 5.193 1.00 88.38 85 ASN A O 1
ATOM 700 N N . HIS A 1 86 ? -12.320 4.972 4.872 1.00 86.50 86 HIS A N 1
ATOM 701 C CA . HIS A 1 86 ? -12.643 5.463 6.212 1.00 86.50 86 HIS A CA 1
ATOM 702 C C . HIS A 1 86 ? -14.144 5.474 6.498 1.00 86.50 86 HIS A C 1
ATOM 704 O O . HIS A 1 86 ? -14.535 5.190 7.626 1.00 86.50 86 HIS A O 1
ATOM 710 N N . ILE A 1 87 ? -14.972 5.817 5.506 1.00 88.00 87 ILE A N 1
ATOM 711 C CA . ILE A 1 87 ? -16.426 5.929 5.678 1.00 88.00 87 ILE A CA 1
ATOM 712 C C . ILE A 1 87 ? -17.010 4.546 5.955 1.00 88.00 87 ILE A C 1
ATOM 714 O O . ILE A 1 87 ? -17.718 4.373 6.939 1.00 88.00 87 ILE A O 1
ATOM 718 N N . GLU A 1 88 ? -16.626 3.545 5.168 1.00 90.81 88 GLU A N 1
ATOM 719 C CA . GLU A 1 88 ? -17.086 2.167 5.309 1.00 90.81 88 GLU A CA 1
ATOM 720 C C . GLU A 1 88 ? -16.704 1.583 6.673 1.00 90.81 88 GLU A C 1
ATOM 722 O O . GLU A 1 88 ? -17.505 0.908 7.324 1.00 90.81 88 GLU A O 1
ATOM 727 N N . VAL A 1 89 ? -15.484 1.868 7.140 1.00 88.94 89 VAL A N 1
ATOM 728 C CA . VAL A 1 89 ? -15.043 1.440 8.471 1.00 88.94 89 VAL A CA 1
ATOM 729 C C . VAL A 1 89 ? -15.830 2.161 9.565 1.00 88.94 89 VAL A C 1
ATOM 731 O O . VAL A 1 89 ? -16.234 1.525 10.537 1.00 88.94 89 VAL A O 1
ATOM 734 N N . LEU A 1 90 ? -16.082 3.465 9.432 1.00 86.69 90 LEU A N 1
ATOM 735 C CA . LEU A 1 90 ? -16.890 4.209 10.401 1.00 86.69 90 LEU A CA 1
ATOM 736 C C . LEU A 1 90 ? -18.333 3.692 10.449 1.00 86.69 90 LEU A C 1
ATOM 738 O O . LEU A 1 90 ? -18.844 3.477 11.548 1.00 86.69 90 LEU A O 1
ATOM 742 N N . ASP A 1 91 ? -18.945 3.413 9.299 1.00 89.75 91 ASP A N 1
ATOM 743 C CA . ASP A 1 91 ? -20.292 2.845 9.196 1.00 89.75 91 ASP A CA 1
ATOM 744 C C . ASP A 1 91 ? -20.379 1.477 9.878 1.00 89.75 91 ASP A C 1
ATOM 746 O O . ASP A 1 91 ? -21.305 1.220 10.650 1.00 89.75 91 ASP A O 1
ATOM 750 N N . PHE A 1 92 ? -19.375 0.618 9.681 1.00 88.81 92 PHE A N 1
ATOM 751 C CA . PHE A 1 92 ? -19.269 -0.649 10.406 1.00 88.81 92 PHE A CA 1
ATOM 752 C C . PHE A 1 92 ? -19.166 -0.435 11.927 1.00 88.81 92 PHE A C 1
ATOM 754 O O . PHE A 1 92 ? -19.815 -1.132 12.715 1.00 88.81 92 PHE A O 1
ATOM 761 N N . LEU A 1 93 ? -18.380 0.552 12.364 1.00 87.62 93 LEU A N 1
ATOM 762 C CA . LEU A 1 93 ? -18.161 0.840 13.782 1.00 87.62 93 LEU A CA 1
ATOM 763 C C . LEU A 1 93 ? -19.366 1.503 14.470 1.00 87.62 93 LEU A C 1
ATOM 765 O O . LEU A 1 93 ? -19.466 1.417 15.698 1.00 87.62 93 LEU A O 1
ATOM 769 N N . LEU A 1 94 ? -20.325 2.079 13.731 1.00 85.31 94 LEU A N 1
ATOM 770 C CA . LEU A 1 94 ? -21.566 2.625 14.304 1.00 85.31 94 LEU A CA 1
ATOM 771 C C . LEU A 1 94 ? -22.331 1.588 15.140 1.00 85.31 94 LEU A C 1
ATOM 773 O O . LEU A 1 94 ? -22.901 1.938 16.179 1.00 85.31 94 LEU A O 1
ATOM 777 N N . GLY A 1 95 ? -22.290 0.307 14.752 1.00 85.44 95 GLY A N 1
ATOM 778 C CA . GLY A 1 95 ? -22.898 -0.798 15.506 1.00 85.44 95 GLY A CA 1
ATOM 779 C C . GLY A 1 95 ? -22.309 -1.003 16.909 1.00 85.44 95 GLY A C 1
ATOM 780 O O . GLY A 1 95 ? -22.933 -1.624 17.769 1.00 85.44 95 GLY A O 1
ATOM 781 N N . TYR A 1 96 ? -21.133 -0.432 17.175 1.00 84.50 96 TYR A N 1
ATOM 782 C CA . TYR A 1 96 ? -20.384 -0.566 18.423 1.00 84.50 96 TYR A CA 1
ATOM 783 C C . TYR A 1 96 ? -20.226 0.763 19.171 1.00 84.50 96 TYR A C 1
ATOM 785 O O . TYR A 1 96 ? -19.472 0.825 20.144 1.00 84.50 96 TYR A O 1
ATOM 793 N N . LYS A 1 97 ? -20.965 1.812 18.780 1.00 75.38 97 LYS A N 1
ATOM 794 C CA . LYS A 1 97 ? -20.837 3.173 19.337 1.00 75.38 97 LYS A CA 1
ATOM 795 C C . LYS A 1 97 ? -20.904 3.249 20.869 1.00 75.38 97 LYS A C 1
ATOM 797 O O . LYS A 1 97 ? -20.258 4.094 21.464 1.00 75.38 97 LYS A O 1
ATOM 802 N N . ASN A 1 98 ? -21.644 2.344 21.517 1.00 73.25 98 ASN A N 1
ATOM 803 C CA . ASN A 1 98 ? -21.795 2.317 22.979 1.00 73.25 98 ASN A CA 1
ATOM 804 C C . ASN A 1 98 ? -20.586 1.698 23.713 1.00 73.25 98 ASN A C 1
ATOM 806 O O . ASN A 1 98 ? -20.545 1.713 24.938 1.00 73.25 98 ASN A O 1
ATOM 810 N N . LYS A 1 99 ? -19.642 1.095 22.980 1.00 70.31 99 LYS A N 1
ATOM 811 C CA . LYS A 1 99 ? -18.441 0.425 23.509 1.00 70.31 99 LYS A CA 1
ATOM 812 C C . LYS A 1 99 ? -17.143 1.124 23.100 1.00 70.31 99 LYS A C 1
ATOM 814 O O . LYS A 1 99 ? -16.099 0.851 23.682 1.00 70.31 99 LYS A O 1
ATOM 819 N N . ILE A 1 100 ? -17.195 1.988 22.088 1.00 65.88 100 ILE A N 1
ATOM 820 C CA . ILE A 1 100 ? -16.043 2.731 21.579 1.00 65.88 100 ILE A CA 1
ATOM 821 C C . ILE A 1 100 ? -16.126 4.137 22.154 1.00 65.88 100 ILE A C 1
ATOM 823 O O . ILE A 1 100 ? -17.005 4.905 21.774 1.00 65.88 100 ILE A O 1
ATOM 827 N 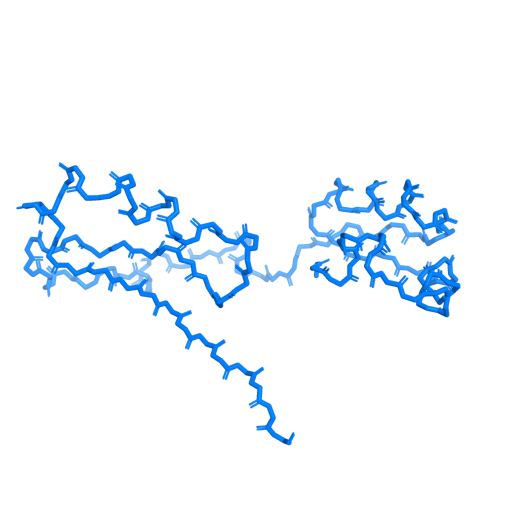N . LEU A 1 101 ? -15.220 4.465 23.076 1.00 59.38 101 LEU A N 1
ATOM 828 C CA . LEU A 1 101 ? -15.217 5.790 23.690 1.00 59.38 101 LEU A CA 1
ATOM 829 C C . LEU A 1 101 ? -14.572 6.836 22.773 1.00 59.38 101 LEU A C 1
ATOM 831 O O . LEU A 1 101 ? -15.035 7.969 22.739 1.00 59.38 101 LEU A O 1
ATOM 835 N N . ASN A 1 102 ? -13.530 6.464 22.016 1.00 59.66 102 ASN A N 1
ATOM 836 C CA . ASN A 1 102 ? -12.784 7.397 21.171 1.00 59.66 102 ASN A CA 1
ATOM 837 C C . ASN A 1 102 ? -12.301 6.746 19.863 1.00 59.66 102 ASN A C 1
ATOM 839 O O . ASN A 1 102 ? -11.651 5.699 19.864 1.00 59.66 102 ASN A O 1
ATOM 843 N N . LEU A 1 103 ? -12.559 7.416 18.739 1.00 59.28 103 LEU A N 1
ATOM 844 C CA . LEU A 1 103 ? -11.991 7.088 17.430 1.00 59.28 103 LEU A CA 1
ATOM 845 C C . LEU A 1 1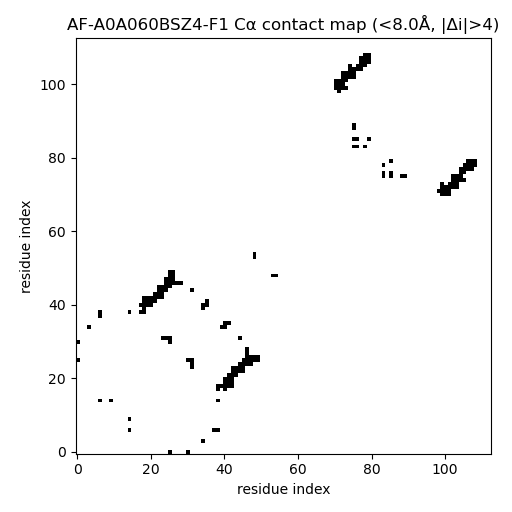03 ? -10.768 7.974 17.185 1.00 59.28 103 LEU A C 1
ATOM 847 O O . LEU A 1 103 ? -10.864 9.197 17.265 1.00 59.28 103 LEU A O 1
ATOM 851 N N . LEU A 1 104 ? -9.619 7.370 16.879 1.00 57.09 104 LEU A N 1
ATOM 852 C CA . LEU A 1 104 ? -8.416 8.107 16.496 1.00 57.09 104 LEU A CA 1
ATOM 853 C C . LEU A 1 104 ? -8.246 8.022 14.981 1.00 57.09 104 LEU A C 1
ATOM 855 O O . LEU A 1 104 ? -7.811 7.007 14.441 1.00 57.09 104 LEU A O 1
ATOM 859 N N . SER A 1 105 ? -8.549 9.106 14.275 1.00 53.50 105 SER A N 1
ATOM 860 C CA . SER A 1 105 ? -8.026 9.304 12.926 1.00 53.50 105 SER A CA 1
ATOM 861 C C . SER A 1 105 ? -6.670 9.991 13.047 1.00 53.50 105 SER A C 1
ATOM 863 O O . SER A 1 105 ? -6.604 11.159 13.434 1.00 53.50 105 SER A O 1
ATOM 865 N N . LEU A 1 106 ? -5.580 9.298 12.714 1.00 47.34 106 LEU A N 1
ATOM 866 C CA . LEU A 1 106 ? -4.296 9.967 12.533 1.00 47.34 106 LEU A CA 1
ATOM 867 C C . LEU A 1 106 ? -4.349 10.683 11.172 1.00 47.34 106 LEU A C 1
ATOM 869 O O . LEU A 1 106 ? -3.935 10.146 10.149 1.00 47.34 106 LEU A O 1
ATOM 873 N N . ILE A 1 107 ? -4.947 11.877 11.138 1.00 46.06 107 ILE A N 1
ATOM 874 C CA . ILE A 1 107 ? -4.893 12.751 9.963 1.00 46.06 107 ILE A CA 1
ATOM 875 C C . ILE A 1 107 ? -3.508 13.395 9.974 1.00 46.06 107 ILE A C 1
ATOM 877 O O . ILE A 1 107 ? -3.323 14.495 10.488 1.00 46.06 107 ILE A O 1
ATOM 881 N N . ILE A 1 108 ? -2.510 12.706 9.425 1.00 36.62 108 ILE A N 1
ATOM 882 C CA . ILE A 1 108 ? -1.280 13.384 9.022 1.00 36.62 108 ILE A CA 1
ATOM 883 C C . ILE A 1 108 ? -1.550 13.967 7.636 1.00 36.62 108 ILE A C 1
ATOM 885 O O . ILE A 1 108 ? -1.392 13.304 6.612 1.00 36.62 108 ILE A O 1
ATOM 889 N N . TRP A 1 109 ? -2.012 15.216 7.609 1.00 31.86 109 TRP A N 1
ATOM 890 C CA . TRP A 1 109 ? -2.050 16.020 6.394 1.00 31.86 109 TRP A CA 1
ATOM 891 C C . TRP A 1 109 ? -0.638 16.572 6.161 1.00 31.86 109 TRP A C 1
ATOM 893 O O . TRP A 1 109 ? -0.264 17.597 6.720 1.00 31.86 109 TRP A O 1
ATOM 903 N N . PHE A 1 110 ? 0.176 15.883 5.359 1.00 35.03 110 PHE A N 1
ATOM 904 C CA . PHE A 1 110 ? 1.299 16.535 4.684 1.00 35.03 110 PHE A CA 1
ATOM 905 C C . PHE A 1 110 ? 0.780 17.056 3.347 1.00 35.03 110 PHE A C 1
ATOM 907 O O . PHE A 1 110 ? 0.866 16.375 2.328 1.00 35.03 110 PHE A O 1
ATOM 914 N N . SER A 1 111 ? 0.252 18.277 3.339 1.00 31.80 111 SER A N 1
ATOM 915 C CA . SER A 1 111 ? 0.188 19.028 2.088 1.00 31.80 111 SER A CA 1
ATOM 916 C C . SER A 1 111 ? 0.631 20.472 2.290 1.00 31.80 111 SER A C 1
ATOM 918 O O . SER A 1 111 ? -0.019 21.219 3.011 1.00 31.80 111 SER A O 1
ATOM 920 N N . ARG A 1 112 ? 1.680 20.822 1.522 1.00 32.84 112 ARG A N 1
ATOM 921 C CA . ARG A 1 112 ? 2.076 22.164 1.033 1.00 32.84 112 ARG A CA 1
ATOM 922 C C . ARG A 1 112 ? 2.837 23.012 2.070 1.00 32.84 112 ARG A C 1
ATOM 924 O O . ARG A 1 112 ? 2.347 23.173 3.176 1.00 32.84 112 ARG A O 1
ATOM 931 N N . ILE A 1 113 ? 4.067 23.521 1.886 1.00 34.19 113 ILE A N 1
ATOM 932 C CA . ILE A 1 113 ? 4.751 24.168 0.732 1.00 34.19 113 ILE A CA 1
ATOM 933 C C . ILE A 1 113 ? 3.823 24.716 -0.347 1.00 34.19 113 ILE A C 1
ATOM 935 O O . ILE A 1 113 ? 3.286 23.915 -1.146 1.00 34.19 113 ILE A O 1
#

Sequence (113 aa):
GGDFYFPETKSKIRHNIIKKIGFLTTTVPDDYLLVKRWYNTAAIFIHNLMYPSHIYRDFNICKCNVNKNQDIFIQVGNSADPSNNHIEVLDFLLGYKNKILNLLSLIIWFSRI

InterPro domains:
  IPR009993 TDP-N-acetylfucosamine:lipid II N-acetylfucosaminyltransferase [PF07429] (19-91)

Foldseek 3Di:
DCLQPPLVVDDPVSLVVLQAAAADEDCDVVVVVSSCVSNVHPHDYDHDPPDCVSVDDDVVVVDDPPPDDQADEDEQDQEPDVVSVSVVVVVVCVVVVVNHPDYDHNHPDPDDD

Secondary structure (DSSP, 8-state):
-GGGS-GGGS-HHHHHHHHT-SEEEES-HHHHHHHHHHH---PEEEE----GGGT---TTT----S---SPPEEE--SS--GGG-HHHHHHHHHTTTTT--EEE---------

Organism: NCBI:txid577600